Protein AF-A0AAX2ZFB5-F1 (afdb_monomer)

Structure (mmCIF, N/CA/C/O backbone):
data_AF-A0AAX2ZFB5-F1
#
_entry.id   AF-A0AAX2ZFB5-F1
#
loop_
_atom_site.group_PDB
_atom_site.id
_atom_site.type_symbol
_atom_site.label_atom_id
_atom_site.label_alt_id
_atom_site.label_comp_id
_atom_site.label_asym_id
_atom_site.label_entity_id
_atom_site.label_seq_id
_atom_site.pdbx_PDB_ins_code
_atom_site.Cartn_x
_atom_site.Cartn_y
_atom_site.Cartn_z
_atom_site.occupancy
_atom_site.B_iso_or_equiv
_atom_site.auth_seq_id
_atom_site.auth_comp_id
_atom_site.auth_asym_id
_atom_site.auth_atom_id
_atom_site.pdbx_PDB_model_num
ATOM 1 N N . MET A 1 1 ? -15.516 -40.227 25.111 1.00 36.25 1 MET A N 1
ATOM 2 C CA . MET A 1 1 ? -14.479 -39.209 24.852 1.00 36.25 1 MET A CA 1
ATOM 3 C C . MET A 1 1 ? -14.738 -38.653 23.464 1.00 36.25 1 MET A C 1
ATOM 5 O O . MET A 1 1 ? -14.468 -39.337 22.488 1.00 36.25 1 MET A O 1
ATOM 9 N N . THR A 1 2 ? -15.393 -37.502 23.368 1.00 36.78 2 THR A N 1
ATOM 10 C CA . THR A 1 2 ? -15.676 -36.833 22.092 1.00 36.78 2 THR A CA 1
ATOM 11 C C . THR A 1 2 ? -14.476 -35.963 21.727 1.00 36.78 2 THR A C 1
ATOM 13 O O . THR A 1 2 ? -14.108 -35.061 22.474 1.00 36.78 2 THR A O 1
ATOM 16 N N . ASN A 1 3 ? -13.830 -36.291 20.607 1.00 40.62 3 ASN A N 1
ATOM 17 C CA . ASN A 1 3 ? -12.702 -35.552 20.044 1.00 40.62 3 ASN A CA 1
ATOM 18 C C . ASN A 1 3 ? -13.175 -34.178 19.545 1.00 40.62 3 ASN A C 1
ATOM 20 O O . ASN A 1 3 ? -13.620 -34.046 18.408 1.00 40.62 3 ASN A O 1
ATOM 24 N N . ASN A 1 4 ? -13.059 -33.156 20.390 1.00 45.19 4 ASN A N 1
ATOM 25 C CA . ASN A 1 4 ? -13.218 -31.758 19.997 1.00 45.19 4 ASN A CA 1
ATOM 26 C C . ASN A 1 4 ? -11.896 -31.239 19.418 1.00 45.19 4 ASN A C 1
ATOM 28 O O . ASN A 1 4 ? -11.183 -30.474 20.060 1.00 45.19 4 ASN A O 1
ATOM 32 N N . TYR A 1 5 ? -11.570 -31.661 18.200 1.00 49.88 5 TYR A N 1
ATOM 33 C CA . TYR A 1 5 ? -10.594 -30.960 17.367 1.00 49.88 5 TYR A CA 1
ATOM 34 C C . TYR A 1 5 ? -11.354 -30.163 16.308 1.00 49.88 5 TYR A C 1
ATOM 36 O O . TYR A 1 5 ? -11.258 -30.435 15.114 1.00 49.88 5 TYR A O 1
ATOM 44 N N . THR A 1 6 ? -12.150 -29.183 16.740 1.00 51.03 6 THR A N 1
ATOM 45 C CA . THR A 1 6 ? -12.476 -28.065 15.851 1.00 51.03 6 THR A CA 1
ATOM 46 C C . THR A 1 6 ? -11.150 -27.397 15.524 1.00 51.03 6 THR A C 1
ATOM 48 O O . THR A 1 6 ? -10.475 -26.894 16.422 1.00 51.03 6 THR A O 1
ATOM 51 N N . SER A 1 7 ? -10.720 -27.484 14.265 1.00 55.22 7 SER A N 1
ATOM 52 C CA . SER A 1 7 ? -9.498 -26.820 13.824 1.00 55.22 7 SER A CA 1
ATOM 53 C C . SER A 1 7 ? -9.600 -25.328 14.156 1.00 55.22 7 SER A C 1
ATOM 55 O O . SER A 1 7 ? -10.684 -24.747 14.083 1.00 55.22 7 SER A O 1
ATOM 57 N N . PHE A 1 8 ? -8.483 -24.689 14.512 1.00 53.78 8 PHE A N 1
ATOM 58 C CA . PHE A 1 8 ? -8.458 -23.239 14.749 1.00 53.78 8 PHE A CA 1
ATOM 59 C C . PHE A 1 8 ? -9.055 -22.445 13.569 1.00 53.78 8 PHE A C 1
ATOM 61 O O . PHE A 1 8 ? -9.656 -21.399 13.786 1.00 53.78 8 PHE A O 1
ATOM 68 N N . ALA A 1 9 ? -8.964 -22.986 12.348 1.00 48.12 9 ALA A N 1
ATOM 69 C CA . ALA A 1 9 ? -9.575 -22.431 11.143 1.00 48.12 9 ALA A CA 1
ATOM 70 C C . ALA A 1 9 ? -11.118 -22.459 11.162 1.00 48.12 9 ALA A C 1
ATOM 72 O O . ALA A 1 9 ? -11.746 -21.499 10.743 1.00 48.12 9 ALA A O 1
ATOM 73 N N . ALA A 1 10 ? -11.745 -23.509 11.704 1.00 48.62 10 ALA A N 1
ATOM 74 C CA . ALA A 1 10 ? -13.207 -23.574 11.833 1.00 48.62 10 ALA A CA 1
ATOM 75 C C . ALA A 1 10 ? -13.744 -22.687 12.976 1.00 48.62 10 ALA A C 1
ATOM 77 O O . ALA A 1 10 ? -14.919 -22.336 13.005 1.00 48.62 10 ALA A O 1
ATOM 78 N N . GLN A 1 11 ? -12.890 -22.324 13.938 1.00 48.09 11 GLN A N 1
ATOM 79 C CA . GLN A 1 11 ? -13.259 -21.470 15.069 1.00 48.09 11 GLN A CA 1
ATOM 80 C C . GLN A 1 11 ? -13.091 -19.970 14.757 1.00 48.09 11 GLN A C 1
ATOM 82 O O . GLN A 1 11 ? -13.776 -19.145 15.365 1.00 48.09 11 GLN A O 1
ATOM 87 N N . SER A 1 12 ? -12.228 -19.610 13.796 1.00 51.16 12 SER A N 1
ATOM 88 C CA . SER A 1 12 ? -12.060 -18.225 13.333 1.00 51.16 12 SER A CA 1
ATOM 89 C C . SER A 1 12 ? -13.227 -17.717 12.485 1.00 51.16 12 SER A C 1
ATOM 91 O O . SER A 1 12 ? -13.481 -16.518 12.493 1.00 51.16 12 SER A O 1
ATOM 93 N N . GLU A 1 13 ? -13.988 -18.600 11.827 1.00 49.16 13 GLU A N 1
ATOM 94 C CA . GLU A 1 13 ? -15.157 -18.213 11.013 1.00 49.16 13 GLU A CA 1
ATOM 95 C C . GLU A 1 13 ? -16.281 -17.535 11.828 1.00 49.16 13 GLU A C 1
ATOM 97 O O . GLU A 1 13 ? -17.137 -16.857 11.265 1.00 49.16 13 GLU A O 1
ATOM 102 N N . LEU A 1 14 ? -16.283 -17.667 13.161 1.00 52.75 14 LEU A N 1
ATOM 103 C CA . LEU A 1 14 ? -17.407 -17.257 14.016 1.00 52.75 14 LEU A CA 1
ATOM 104 C C . LEU A 1 14 ? -17.084 -16.146 15.027 1.00 52.75 14 LEU A C 1
ATOM 106 O O . LEU A 1 14 ? -17.947 -15.777 15.825 1.00 52.75 14 LEU A O 1
ATOM 110 N N . SER A 1 15 ? -15.865 -15.601 15.046 1.00 65.06 15 SER A N 1
ATOM 111 C CA . SER A 1 15 ? -15.465 -14.678 16.113 1.00 65.06 15 SER A CA 1
ATOM 112 C C . SER A 1 15 ? -14.476 -13.616 15.640 1.00 65.06 15 SER A C 1
ATOM 114 O O . SER A 1 15 ? -13.270 -13.858 15.644 1.00 65.06 15 SER A O 1
ATOM 116 N N . VAL A 1 16 ? -14.981 -12.398 15.394 1.00 66.38 16 VAL A N 1
ATOM 117 C CA . VAL A 1 16 ? -14.173 -11.163 15.359 1.00 66.38 16 VAL A CA 1
ATOM 118 C C . VAL A 1 16 ? -13.208 -11.178 16.556 1.00 66.38 16 VAL A C 1
ATOM 120 O O . VAL A 1 16 ? -13.672 -11.404 17.688 1.00 66.38 16 VAL A O 1
ATOM 123 N N . PRO A 1 17 ? -11.890 -10.965 16.365 1.00 73.31 17 PRO A N 1
ATOM 124 C CA . PRO A 1 17 ? -10.932 -10.989 17.458 1.00 73.31 17 PRO A CA 1
ATOM 125 C C . PRO A 1 17 ? -11.407 -10.055 18.577 1.00 73.31 17 PRO A C 1
ATOM 127 O O . PRO A 1 17 ? -11.899 -8.967 18.277 1.00 73.31 17 PRO A O 1
ATOM 130 N N . PRO A 1 18 ? -11.293 -10.431 19.868 1.00 73.31 18 PRO A N 1
ATOM 131 C CA . PRO A 1 18 ? -11.878 -9.657 20.968 1.00 73.31 18 PRO A CA 1
ATOM 132 C C . PRO A 1 18 ? -11.497 -8.174 20.960 1.00 73.31 18 PRO A C 1
ATOM 134 O O . PRO A 1 18 ? -12.307 -7.328 21.329 1.00 73.31 18 PRO A O 1
ATOM 137 N N . MET A 1 19 ? -10.288 -7.872 20.484 1.00 76.81 19 MET A N 1
ATOM 138 C CA . MET A 1 19 ? -9.771 -6.516 20.342 1.00 76.81 19 MET A CA 1
ATOM 139 C C . MET A 1 19 ? -10.508 -5.663 19.294 1.00 76.81 19 MET A C 1
ATOM 141 O O . MET A 1 19 ? -10.424 -4.451 19.390 1.00 76.81 19 MET A O 1
ATOM 145 N N . TYR A 1 20 ? -11.269 -6.250 18.361 1.00 79.81 20 TYR A N 1
ATOM 146 C CA . TYR A 1 20 ? -12.001 -5.539 17.298 1.00 79.81 20 TYR A CA 1
ATOM 147 C C . TYR A 1 20 ? -13.526 -5.632 17.412 1.00 79.81 20 TYR A C 1
ATOM 149 O O . TYR A 1 20 ? -14.245 -5.076 16.587 1.00 79.81 20 TYR A O 1
ATOM 157 N N . LYS A 1 21 ? -14.050 -6.289 18.456 1.00 76.12 21 LYS A N 1
ATOM 158 C CA . LYS A 1 21 ? -15.504 -6.435 18.653 1.00 76.12 21 LYS A CA 1
ATOM 159 C C . LYS A 1 21 ? -16.234 -5.103 18.858 1.00 76.12 21 LYS A C 1
ATOM 161 O O . LYS A 1 21 ? -17.401 -5.003 18.508 1.00 76.12 21 LYS A O 1
ATOM 166 N N . ASN A 1 22 ? -15.551 -4.101 19.416 1.00 81.44 22 ASN A N 1
ATOM 167 C CA . ASN A 1 22 ? -16.137 -2.818 19.818 1.00 81.44 22 ASN A CA 1
ATOM 168 C C . ASN A 1 22 ? -15.405 -1.624 19.181 1.00 81.44 22 ASN A C 1
ATOM 170 O O . ASN A 1 22 ? -15.100 -0.647 19.866 1.00 81.44 22 ASN A O 1
ATOM 174 N N . LEU A 1 23 ? -15.079 -1.722 17.890 1.00 90.69 23 LEU A N 1
ATOM 175 C CA . LEU A 1 23 ? -14.529 -0.599 17.128 1.00 90.69 23 LEU A CA 1
ATOM 176 C C . LEU A 1 23 ? -15.558 0.534 17.061 1.00 90.69 23 LEU A C 1
ATOM 178 O O . LEU A 1 23 ? -16.657 0.343 16.539 1.00 90.69 23 LEU A O 1
ATOM 182 N N . LYS A 1 24 ? -15.213 1.711 17.592 1.00 93.19 24 LYS A N 1
ATOM 183 C CA . LYS A 1 24 ? -16.114 2.874 17.589 1.00 93.19 24 LYS A CA 1
ATOM 184 C C . LYS A 1 24 ? -16.228 3.482 16.196 1.00 93.19 24 LYS A C 1
ATOM 186 O O . LYS A 1 24 ? -17.291 3.966 15.826 1.00 93.19 24 LYS A O 1
ATOM 191 N N . GLY A 1 25 ? -15.130 3.464 15.447 1.00 94.06 25 GLY A N 1
ATOM 192 C CA . GLY A 1 25 ? -15.010 4.026 14.110 1.00 94.06 25 GLY A CA 1
ATOM 193 C C . GLY A 1 25 ? -14.980 2.966 13.012 1.00 94.06 25 GLY A C 1
ATOM 194 O O . GLY A 1 25 ? -14.326 3.174 11.993 1.00 94.06 25 GLY A O 1
ATOM 195 N N . LYS A 1 26 ? -15.651 1.823 13.222 1.00 92.69 26 LYS A N 1
ATOM 196 C CA . LYS A 1 26 ? -15.624 0.665 12.313 1.00 92.69 26 LYS A CA 1
ATOM 197 C C . LYS A 1 26 ? -15.864 1.052 10.850 1.00 92.69 26 LYS A C 1
ATOM 199 O O . LYS A 1 26 ? -15.055 0.698 10.002 1.00 92.69 26 LYS A O 1
ATOM 204 N N . ASP A 1 27 ? -16.933 1.792 10.564 1.00 93.56 27 ASP A N 1
ATOM 205 C CA . ASP A 1 27 ? -17.310 2.132 9.185 1.00 93.56 27 ASP A CA 1
ATOM 206 C C . ASP A 1 27 ? -16.259 3.016 8.494 1.00 93.56 27 ASP A C 1
ATOM 208 O O . ASP A 1 27 ? -15.970 2.828 7.315 1.00 93.56 27 ASP A O 1
ATOM 212 N N . GLU A 1 28 ? -15.630 3.938 9.232 1.00 96.94 28 GLU A N 1
ATOM 213 C CA . GLU A 1 28 ? -14.537 4.774 8.713 1.00 96.94 28 GLU A CA 1
ATOM 214 C C . GLU A 1 28 ? -13.294 3.923 8.401 1.00 96.94 28 GLU A C 1
ATOM 216 O O . GLU A 1 28 ? -12.713 4.053 7.325 1.00 96.94 28 GLU A O 1
ATOM 221 N N . LEU A 1 29 ? -12.923 3.004 9.303 1.00 95.88 29 LEU A N 1
ATOM 222 C CA . LEU A 1 29 ? -11.788 2.090 9.119 1.00 95.88 29 LEU A CA 1
ATOM 223 C C . LEU A 1 29 ? -11.994 1.156 7.918 1.00 95.88 29 LEU A C 1
ATOM 225 O O . LEU A 1 29 ? -11.085 0.986 7.104 1.00 95.88 29 LEU A O 1
ATOM 229 N N . MET A 1 30 ? -13.196 0.595 7.772 1.00 94.12 30 MET A N 1
ATOM 230 C CA . MET A 1 30 ? -13.549 -0.234 6.616 1.00 94.12 30 MET A CA 1
ATOM 231 C C . MET A 1 30 ? -13.581 0.585 5.321 1.00 94.12 30 MET A C 1
ATOM 233 O O . MET A 1 30 ? -13.152 0.096 4.276 1.00 94.12 30 MET A O 1
ATOM 237 N N . GLY A 1 31 ? -14.013 1.848 5.393 1.00 96.31 31 GLY A N 1
ATOM 238 C CA . GLY A 1 31 ? -13.929 2.796 4.285 1.00 96.31 31 GLY A CA 1
ATOM 239 C C . GLY A 1 31 ? -12.491 2.996 3.802 1.00 96.31 31 GLY A C 1
ATOM 240 O O . GLY A 1 31 ? -12.226 2.848 2.609 1.00 96.31 31 GLY A O 1
ATOM 241 N N . PHE A 1 32 ? -11.546 3.234 4.719 1.00 97.81 32 PHE A N 1
ATOM 242 C CA . PHE A 1 32 ? -10.127 3.366 4.367 1.00 97.81 32 PHE A CA 1
ATOM 243 C C . PHE A 1 32 ? -9.569 2.093 3.728 1.00 97.81 32 PHE A C 1
ATOM 245 O O . PHE A 1 32 ? -8.857 2.169 2.727 1.00 97.81 32 PHE A O 1
ATOM 252 N N . LEU A 1 33 ? -9.903 0.919 4.276 1.00 95.75 33 LEU A N 1
ATOM 253 C CA . LEU A 1 33 ? -9.447 -0.360 3.732 1.00 95.75 33 LEU A CA 1
ATOM 254 C C . LEU A 1 33 ? -9.976 -0.588 2.306 1.00 95.75 33 LEU A C 1
ATOM 256 O O . LEU A 1 33 ? -9.213 -0.981 1.425 1.00 95.75 33 LEU A O 1
ATOM 260 N N . SER A 1 34 ? -11.251 -0.276 2.059 1.00 95.44 34 SER A N 1
ATOM 261 C CA . SER A 1 34 ? -11.871 -0.370 0.731 1.00 95.44 34 SER A CA 1
ATOM 262 C C . SER A 1 34 ? -11.236 0.588 -0.283 1.00 95.44 34 SER A C 1
ATOM 264 O O . SER A 1 34 ? -11.022 0.224 -1.444 1.00 95.44 34 SER A O 1
ATOM 266 N N . GLU A 1 35 ? -10.934 1.819 0.132 1.00 97.00 35 GLU A N 1
ATOM 267 C CA . GLU A 1 35 ? -10.279 2.815 -0.719 1.00 97.00 35 GLU A CA 1
ATOM 268 C C . GLU A 1 35 ? -8.858 2.368 -1.087 1.00 97.00 35 GLU A C 1
ATOM 270 O O . GLU A 1 35 ? -8.494 2.340 -2.265 1.00 97.00 35 GLU A O 1
ATOM 275 N N . ILE A 1 36 ? -8.089 1.892 -0.102 1.00 97.12 36 ILE A N 1
ATOM 276 C CA . ILE A 1 36 ? -6.757 1.310 -0.315 1.00 97.12 36 ILE A CA 1
ATOM 277 C C . ILE A 1 36 ? -6.828 0.096 -1.249 1.00 97.12 36 ILE A C 1
ATOM 279 O O . ILE A 1 36 ? -6.012 -0.007 -2.166 1.00 97.12 36 ILE A O 1
ATOM 283 N N . GLY A 1 37 ? -7.803 -0.798 -1.063 1.00 94.75 37 GLY A N 1
ATOM 284 C CA . GLY A 1 37 ? -8.016 -1.957 -1.934 1.00 94.75 37 GLY A CA 1
ATOM 285 C C . GLY A 1 37 ? -8.302 -1.556 -3.385 1.00 94.75 37 GLY A C 1
ATOM 286 O O . GLY A 1 37 ? -7.730 -2.121 -4.318 1.00 94.75 37 GLY A O 1
ATOM 287 N N . THR A 1 38 ? -9.108 -0.511 -3.588 1.00 94.81 38 THR A N 1
ATOM 288 C CA . THR A 1 38 ? -9.387 0.042 -4.923 1.00 94.81 38 THR A CA 1
ATOM 289 C C . THR A 1 38 ? -8.121 0.603 -5.569 1.00 94.81 38 THR A C 1
ATOM 291 O O . THR A 1 38 ? -7.821 0.297 -6.726 1.00 94.81 38 THR A O 1
ATOM 294 N N . ILE A 1 39 ? -7.336 1.385 -4.821 1.00 95.94 39 ILE A N 1
ATOM 295 C CA . ILE A 1 39 ? -6.055 1.913 -5.303 1.00 95.94 39 ILE A CA 1
ATOM 296 C C . ILE A 1 39 ? -5.113 0.756 -5.661 1.00 95.94 39 ILE A C 1
ATOM 298 O O . ILE A 1 39 ? -4.508 0.765 -6.731 1.00 95.94 39 ILE A O 1
ATOM 302 N N . ARG A 1 40 ? -5.034 -0.281 -4.822 1.00 94.69 40 ARG A N 1
ATOM 303 C CA . ARG A 1 40 ? -4.191 -1.459 -5.053 1.00 94.69 40 ARG A CA 1
ATOM 304 C C . ARG A 1 40 ? -4.516 -2.183 -6.362 1.00 94.69 40 ARG A C 1
ATOM 306 O O . ARG A 1 40 ? -3.580 -2.558 -7.073 1.00 94.69 40 ARG A O 1
ATOM 313 N N . ILE A 1 41 ? -5.791 -2.367 -6.705 1.00 92.00 41 ILE A N 1
ATOM 314 C CA . ILE A 1 41 ? -6.197 -2.979 -7.986 1.00 92.00 41 ILE A CA 1
ATOM 315 C C . ILE A 1 41 ? -5.648 -2.168 -9.168 1.00 92.00 41 ILE A C 1
ATOM 317 O O . ILE A 1 41 ? -5.127 -2.734 -10.133 1.00 92.00 41 ILE A O 1
ATOM 321 N N . ASN A 1 42 ? -5.691 -0.842 -9.064 1.00 88.62 42 ASN A N 1
ATOM 322 C CA . ASN A 1 42 ? -5.202 0.051 -10.109 1.00 88.62 42 ASN A CA 1
ATOM 323 C C . ASN A 1 42 ? -3.665 0.090 -10.184 1.00 88.62 42 ASN A C 1
ATOM 325 O O . ASN A 1 42 ? -3.105 0.156 -11.270 1.00 88.62 42 ASN A O 1
ATOM 329 N N . ILE A 1 43 ? -2.947 -0.052 -9.064 1.00 89.88 43 ILE A N 1
ATOM 330 C CA . ILE A 1 43 ? -1.475 -0.149 -9.083 1.00 89.88 43 ILE A CA 1
ATOM 331 C C . ILE A 1 43 ? -1.003 -1.341 -9.938 1.00 89.88 43 ILE A C 1
ATOM 333 O O . ILE A 1 43 ? 0.008 -1.232 -10.631 1.00 89.88 43 ILE A O 1
ATOM 337 N N . SER A 1 44 ? -1.734 -2.465 -9.952 1.00 76.44 44 SER A N 1
ATOM 338 C CA . SER A 1 44 ? -1.370 -3.628 -10.784 1.00 76.44 44 SER A CA 1
ATOM 339 C C . SER A 1 44 ? -1.471 -3.399 -12.294 1.00 76.44 44 SER A C 1
ATOM 341 O O . SER A 1 44 ? -0.985 -4.240 -13.048 1.00 76.44 44 SER A O 1
ATOM 343 N N . THR A 1 45 ? -2.071 -2.299 -12.759 1.00 77.88 45 THR A N 1
ATOM 344 C CA . THR A 1 45 ? -2.187 -2.013 -14.199 1.00 77.88 45 THR A CA 1
ATOM 345 C C . THR A 1 45 ? -0.976 -1.267 -14.765 1.00 77.88 45 THR A C 1
ATOM 347 O O . THR A 1 45 ? -0.840 -1.155 -15.986 1.00 77.88 45 THR A O 1
ATOM 350 N N . ILE A 1 46 ? -0.071 -0.780 -13.909 1.00 85.25 46 ILE A N 1
ATOM 351 C CA . ILE A 1 46 ? 1.114 -0.021 -14.323 1.00 85.25 46 ILE A CA 1
ATOM 352 C C . ILE A 1 46 ? 2.117 -0.968 -14.996 1.00 85.25 46 ILE A C 1
ATOM 354 O O . ILE A 1 46 ? 2.731 -1.823 -14.360 1.00 85.25 46 ILE A O 1
ATOM 358 N N . THR A 1 47 ? 2.308 -0.806 -16.306 1.00 85.44 47 THR A N 1
ATOM 359 C CA . THR A 1 47 ? 3.213 -1.655 -17.095 1.00 85.44 47 THR A CA 1
ATOM 360 C C . THR A 1 47 ? 4.571 -0.984 -17.302 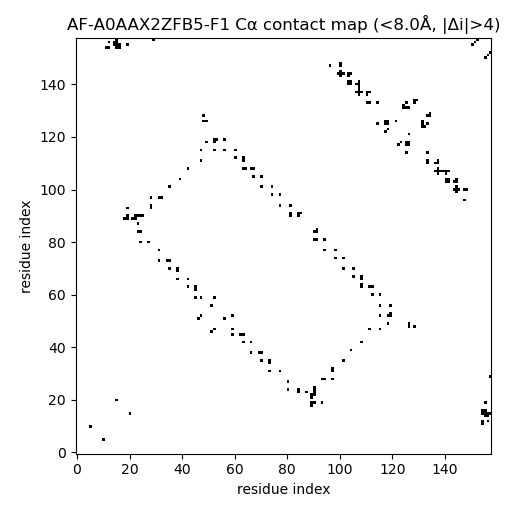1.00 85.44 47 THR A C 1
ATOM 362 O O . THR A 1 47 ? 4.712 -0.054 -18.103 1.00 85.44 47 THR A O 1
ATOM 365 N N . ILE A 1 48 ? 5.601 -1.499 -16.627 1.00 88.69 48 ILE A N 1
ATOM 366 C CA . ILE A 1 48 ? 6.972 -0.976 -16.691 1.00 88.69 48 ILE A CA 1
ATOM 367 C C . ILE A 1 48 ? 7.874 -1.987 -17.397 1.00 88.69 48 ILE A C 1
ATOM 369 O O . ILE A 1 48 ? 8.185 -3.051 -16.870 1.00 88.69 48 ILE A O 1
ATOM 373 N N . THR A 1 49 ? 8.310 -1.640 -18.603 1.00 88.75 49 THR A N 1
ATOM 374 C CA . THR A 1 49 ? 9.283 -2.404 -19.389 1.00 88.75 49 THR A CA 1
ATOM 375 C C . THR A 1 49 ? 10.285 -1.443 -20.025 1.00 88.75 49 THR A C 1
ATOM 377 O O . THR A 1 49 ? 9.973 -0.259 -20.186 1.00 88.75 49 THR A O 1
ATOM 380 N N . PRO A 1 50 ? 11.461 -1.917 -20.472 1.00 88.06 50 PRO A N 1
ATOM 381 C CA . PRO A 1 50 ? 12.396 -1.068 -21.201 1.00 88.06 50 PRO A CA 1
ATOM 382 C C . PRO A 1 50 ? 11.778 -0.381 -22.425 1.00 88.06 50 PRO A C 1
ATOM 384 O O . PRO A 1 50 ? 12.102 0.771 -22.701 1.00 88.06 50 PRO A O 1
ATOM 387 N N . ALA A 1 51 ? 10.867 -1.054 -23.135 1.00 89.56 51 ALA A N 1
ATOM 388 C CA . ALA A 1 51 ? 10.162 -0.478 -24.277 1.00 89.56 51 ALA A CA 1
ATOM 389 C C . ALA A 1 51 ? 9.184 0.627 -23.841 1.00 89.56 51 ALA A C 1
ATOM 391 O O . ALA A 1 51 ? 9.302 1.764 -24.293 1.00 89.56 51 ALA A O 1
ATOM 392 N N . THR A 1 52 ? 8.285 0.331 -22.893 1.00 91.06 52 THR A N 1
ATOM 393 C CA . THR A 1 52 ? 7.268 1.299 -22.444 1.00 91.06 52 THR A CA 1
ATOM 394 C C . THR A 1 52 ? 7.882 2.522 -21.764 1.00 91.06 52 THR A C 1
ATOM 396 O O . THR A 1 52 ? 7.384 3.634 -21.929 1.00 91.06 52 THR A O 1
ATOM 399 N N . VAL A 1 53 ? 8.995 2.358 -21.044 1.00 91.50 53 VAL A N 1
ATOM 400 C CA . VAL A 1 53 ? 9.724 3.479 -20.433 1.00 91.50 53 VAL A CA 1
ATOM 401 C C . VAL A 1 53 ? 10.400 4.350 -21.491 1.00 91.50 53 VAL A C 1
ATOM 403 O O . VAL A 1 53 ? 10.296 5.574 -21.410 1.00 91.50 53 VAL A O 1
ATOM 406 N N . LYS A 1 54 ? 11.047 3.759 -22.504 1.00 89.56 54 LYS A N 1
ATOM 407 C CA . LYS A 1 54 ? 11.655 4.530 -23.604 1.00 89.56 54 LYS A CA 1
ATOM 408 C C . LYS A 1 54 ? 10.621 5.351 -24.372 1.00 89.56 54 LYS A C 1
ATOM 410 O O . LYS A 1 54 ? 10.915 6.474 -24.768 1.00 89.56 54 LYS A O 1
ATOM 415 N N . GLU A 1 55 ? 9.418 4.814 -24.545 1.00 91.12 55 GLU A N 1
ATOM 416 C CA . GLU A 1 55 ? 8.339 5.477 -25.280 1.00 91.12 55 GLU A CA 1
ATOM 417 C C . GLU A 1 55 ? 7.536 6.474 -24.432 1.00 91.12 55 GLU A C 1
ATOM 419 O O . GLU A 1 55 ? 7.011 7.451 -24.962 1.00 91.12 55 GLU A O 1
ATOM 424 N N . SER A 1 56 ? 7.357 6.222 -23.131 1.00 92.94 56 SER A N 1
ATOM 425 C CA . SER A 1 56 ? 6.326 6.900 -22.323 1.00 92.94 56 SER A CA 1
ATOM 426 C C . SER A 1 56 ? 6.673 7.067 -20.835 1.00 92.94 56 SER A C 1
ATOM 428 O O . SER A 1 56 ? 5.774 7.141 -19.993 1.00 92.94 56 SER A O 1
ATOM 430 N N . SER A 1 57 ? 7.956 7.189 -20.478 1.00 93.62 57 SER A N 1
ATOM 431 C CA . SER A 1 57 ? 8.410 7.366 -19.082 1.00 93.62 57 SER A CA 1
ATOM 432 C C . SER A 1 57 ? 7.684 8.474 -18.309 1.00 93.62 57 SER A C 1
ATOM 434 O O . SER A 1 57 ? 7.285 8.265 -17.165 1.00 93.62 57 SER A O 1
ATOM 436 N N . SER A 1 58 ? 7.463 9.644 -18.916 1.00 94.88 58 SER A N 1
ATOM 437 C CA . SER A 1 58 ? 6.777 10.772 -18.268 1.00 94.88 58 SER A CA 1
ATOM 438 C C . SER A 1 58 ? 5.327 10.444 -17.902 1.00 94.88 58 SER A C 1
ATOM 440 O O . SER A 1 58 ? 4.859 10.817 -16.824 1.00 94.88 58 SER A O 1
ATOM 442 N N . LYS A 1 59 ? 4.625 9.699 -18.765 1.00 95.00 59 LYS A N 1
ATOM 443 C CA . LYS A 1 59 ? 3.262 9.223 -18.513 1.00 95.00 59 LYS A CA 1
ATOM 444 C C . LYS A 1 59 ? 3.246 8.221 -17.360 1.00 95.00 59 LYS A C 1
ATOM 446 O O . LYS A 1 59 ? 2.431 8.390 -16.458 1.00 95.00 59 LYS A O 1
ATOM 451 N N . ILE A 1 60 ? 4.166 7.254 -17.366 1.00 95.25 60 ILE A N 1
ATOM 452 C CA . ILE A 1 60 ? 4.290 6.235 -16.311 1.00 95.25 60 ILE A CA 1
ATOM 453 C C . ILE A 1 60 ? 4.568 6.901 -14.958 1.00 95.25 60 ILE A C 1
ATOM 455 O O . ILE A 1 60 ? 3.864 6.647 -13.987 1.00 95.25 60 ILE A O 1
ATOM 459 N N . LYS A 1 61 ? 5.536 7.824 -14.889 1.00 96.69 61 LYS A N 1
ATOM 460 C CA . LYS A 1 61 ? 5.839 8.562 -13.650 1.00 96.69 61 LYS A CA 1
ATOM 461 C C . LYS A 1 61 ? 4.645 9.364 -13.144 1.00 96.69 61 LYS A C 1
ATOM 463 O O . LYS A 1 61 ? 4.414 9.423 -11.942 1.00 96.69 61 LYS A O 1
ATOM 468 N N . ARG A 1 62 ? 3.886 9.996 -14.044 1.00 96.88 62 ARG A N 1
ATOM 469 C CA . ARG A 1 62 ? 2.676 10.741 -13.673 1.00 96.88 62 ARG A CA 1
ATOM 470 C C . ARG A 1 62 ? 1.606 9.819 -13.088 1.00 96.88 62 ARG A C 1
ATOM 472 O O . ARG A 1 62 ? 0.987 10.190 -12.101 1.00 96.88 62 ARG A O 1
ATOM 479 N N . GLU A 1 63 ? 1.408 8.647 -13.680 1.00 95.69 63 GLU A N 1
ATOM 480 C CA . GLU A 1 63 ? 0.470 7.632 -13.190 1.00 95.69 63 GLU A CA 1
ATOM 481 C C . GLU A 1 63 ? 0.884 7.094 -11.812 1.00 95.69 63 GLU A C 1
ATOM 483 O O . GLU A 1 63 ? 0.076 7.088 -10.888 1.00 95.69 63 GLU A O 1
ATOM 488 N N . ILE A 1 64 ? 2.164 6.763 -11.623 1.00 97.38 64 ILE A N 1
ATOM 489 C CA . ILE A 1 64 ? 2.689 6.341 -10.316 1.00 97.38 64 ILE A CA 1
ATOM 490 C C . ILE A 1 64 ? 2.494 7.441 -9.259 1.00 97.38 64 ILE A C 1
ATOM 492 O O . ILE A 1 64 ? 1.978 7.176 -8.173 1.00 97.38 64 ILE A O 1
ATOM 496 N N . ASN A 1 65 ? 2.860 8.688 -9.575 1.00 98.00 65 ASN A N 1
ATOM 497 C CA . ASN A 1 65 ? 2.704 9.815 -8.651 1.00 98.00 65 ASN A CA 1
ATOM 498 C C . ASN A 1 65 ? 1.239 10.101 -8.309 1.00 98.00 65 ASN A C 1
ATOM 500 O O . ASN A 1 65 ? 0.951 10.461 -7.171 1.00 98.00 65 ASN A O 1
ATOM 504 N N . PHE A 1 66 ? 0.322 9.908 -9.260 1.00 97.38 66 PHE A N 1
ATOM 505 C CA . PHE A 1 66 ? -1.110 10.010 -9.002 1.00 97.38 66 PHE A CA 1
ATOM 506 C C . PHE A 1 66 ? -1.537 9.029 -7.900 1.00 97.38 66 PHE A C 1
ATOM 508 O O . PHE A 1 66 ? -2.098 9.462 -6.897 1.00 97.38 66 PHE A O 1
ATOM 515 N N . TYR A 1 67 ? -1.176 7.745 -7.996 1.00 97.81 67 TYR A N 1
ATOM 516 C CA . TYR A 1 67 ? -1.521 6.772 -6.950 1.00 97.81 67 TYR A CA 1
ATOM 517 C C . TYR A 1 67 ? -0.822 7.038 -5.608 1.00 97.81 67 TYR A C 1
ATOM 519 O O . TYR A 1 67 ? -1.411 6.802 -4.554 1.00 97.81 67 TYR A O 1
ATOM 527 N N . ILE A 1 68 ? 0.402 7.579 -5.610 1.00 98.19 68 ILE A N 1
ATOM 528 C CA . ILE A 1 68 ? 1.060 8.035 -4.372 1.00 98.19 68 ILE A CA 1
ATOM 529 C C . ILE A 1 68 ? 0.257 9.169 -3.715 1.00 98.19 68 ILE A C 1
ATOM 531 O O . ILE A 1 68 ? 0.129 9.198 -2.485 1.00 98.19 68 ILE A O 1
ATOM 535 N N . SER A 1 69 ? -0.280 10.105 -4.505 1.00 98.25 69 SER A N 1
ATOM 536 C CA . SER A 1 69 ? -1.134 11.185 -4.002 1.00 98.25 69 SER A CA 1
ATOM 537 C C . SER A 1 69 ? -2.451 10.660 -3.433 1.00 98.25 69 SER A C 1
ATOM 539 O O . SER A 1 69 ? -2.807 11.065 -2.328 1.00 98.25 69 SER A O 1
ATOM 541 N N . GLU A 1 70 ? -3.111 9.717 -4.109 1.00 97.94 70 GLU A N 1
ATOM 542 C CA . GLU A 1 70 ? -4.328 9.060 -3.605 1.00 97.94 70 GLU A CA 1
ATOM 543 C C . GLU A 1 70 ? -4.065 8.377 -2.251 1.00 97.94 70 GLU A C 1
ATOM 545 O O . GLU A 1 70 ? -4.741 8.662 -1.264 1.00 97.94 70 GLU A O 1
ATOM 550 N N . LEU A 1 71 ? -2.994 7.578 -2.138 1.00 98.25 71 LEU A N 1
ATOM 551 C CA . LEU A 1 71 ? -2.609 6.963 -0.858 1.00 98.25 71 LEU A CA 1
ATOM 552 C C . LEU A 1 71 ? -2.280 8.011 0.215 1.00 98.25 71 LEU A C 1
ATOM 554 O O . LEU A 1 71 ? -2.587 7.821 1.386 1.00 98.25 71 LEU A O 1
ATOM 558 N N . SER A 1 72 ? -1.675 9.140 -0.154 1.00 98.31 72 SER A N 1
ATOM 559 C CA . SER A 1 72 ? -1.379 10.216 0.803 1.00 98.31 72 SER A CA 1
ATOM 560 C C . SER A 1 72 ? -2.643 10.946 1.277 1.00 98.31 72 SER A C 1
ATOM 562 O O . SER A 1 72 ? -2.671 11.451 2.400 1.00 98.31 72 SER A O 1
ATOM 564 N N . SER A 1 73 ? -3.698 10.980 0.459 1.00 98.38 73 SER A N 1
ATOM 565 C CA . SER A 1 73 ? -5.022 11.461 0.866 1.00 98.38 73 SER A CA 1
ATOM 566 C C . SER A 1 73 ? -5.604 10.573 1.969 1.00 98.38 73 SER A C 1
ATOM 568 O O . SER A 1 73 ? -5.937 11.070 3.049 1.00 98.38 73 SER A O 1
ATOM 570 N N . VAL A 1 74 ? -5.605 9.251 1.757 1.00 98.44 74 VAL A N 1
ATOM 571 C CA . VAL A 1 74 ? -6.066 8.274 2.760 1.00 98.44 74 VAL A CA 1
ATOM 572 C C . VAL A 1 74 ? -5.245 8.369 4.047 1.00 98.44 74 VAL A C 1
ATOM 574 O O . VAL A 1 74 ? -5.804 8.370 5.142 1.00 98.44 74 VAL A O 1
ATOM 577 N N . GLU A 1 75 ? -3.924 8.532 3.940 1.00 98.56 75 GLU A N 1
ATOM 578 C CA . GLU A 1 75 ? -3.035 8.699 5.097 1.00 98.56 75 GLU A CA 1
ATOM 579 C C . GLU A 1 75 ? -3.445 9.901 5.964 1.00 98.56 75 GLU A C 1
ATOM 581 O O . GLU A 1 75 ? -3.444 9.829 7.196 1.00 98.56 75 GLU A O 1
ATOM 586 N N . ASN A 1 76 ? -3.827 11.016 5.339 1.00 98.50 76 ASN A N 1
ATOM 587 C CA . ASN A 1 76 ? -4.295 12.194 6.064 1.00 98.50 76 ASN A CA 1
ATOM 588 C C . ASN A 1 76 ? -5.648 11.946 6.740 1.00 98.50 76 ASN A C 1
ATOM 590 O O . ASN A 1 76 ? -5.836 12.366 7.885 1.00 98.50 76 ASN A O 1
ATOM 594 N N . SER A 1 77 ? -6.558 11.229 6.081 1.00 98.50 77 SER A N 1
ATOM 595 C CA . SER A 1 77 ? -7.835 10.812 6.670 1.00 98.50 77 SER A CA 1
ATOM 596 C C . SER A 1 77 ? -7.630 9.908 7.889 1.00 98.50 77 SER A C 1
ATOM 598 O O . SER A 1 77 ? -8.246 10.145 8.930 1.00 98.50 77 SER A O 1
ATOM 600 N N . ILE A 1 78 ? -6.688 8.961 7.824 1.00 98.50 78 ILE A N 1
ATOM 601 C CA . ILE A 1 78 ? -6.308 8.113 8.963 1.00 98.50 78 ILE A CA 1
ATOM 602 C C . ILE A 1 78 ? -5.750 8.958 10.118 1.00 98.50 78 ILE A C 1
ATOM 604 O O . ILE A 1 78 ? -6.174 8.798 11.259 1.00 98.50 78 ILE A O 1
ATOM 608 N N . LYS A 1 79 ? -4.873 9.933 9.852 1.00 98.38 79 LYS A N 1
ATOM 609 C CA . LYS A 1 79 ? -4.362 10.839 10.904 1.00 98.38 79 LYS A CA 1
ATOM 610 C C . LYS A 1 79 ? -5.476 11.644 11.578 1.00 98.38 79 LYS A C 1
ATOM 612 O O . LYS A 1 79 ? -5.389 11.959 12.766 1.00 98.38 79 LYS A O 1
ATOM 617 N N . MET A 1 80 ? -6.511 12.026 10.832 1.00 98.44 80 MET A N 1
ATOM 618 C CA . MET A 1 80 ? -7.679 12.711 11.393 1.00 98.44 80 MET A CA 1
ATOM 619 C C . MET A 1 80 ? -8.547 11.760 12.221 1.00 98.44 80 MET A C 1
ATOM 621 O O . MET A 1 80 ? -8.987 12.134 13.311 1.00 98.44 80 MET A O 1
ATOM 625 N N . PHE A 1 81 ? -8.722 10.526 11.753 1.00 98.38 81 PHE A N 1
ATOM 626 C CA . PHE A 1 81 ? -9.372 9.451 12.494 1.00 98.38 81 PHE A CA 1
ATOM 627 C C . PHE A 1 81 ? -8.675 9.183 13.837 1.00 98.38 81 PHE A C 1
ATOM 629 O O . PHE A 1 81 ? -9.324 9.184 14.881 1.00 98.38 81 PHE A O 1
ATOM 636 N N . GLU A 1 82 ? -7.348 9.050 13.845 1.00 98.19 82 GLU A N 1
ATOM 637 C CA . GLU A 1 82 ? -6.560 8.792 15.058 1.00 98.19 82 GLU A CA 1
ATOM 638 C C . GLU A 1 82 ? -6.701 9.910 16.096 1.00 98.19 82 GLU A C 1
ATOM 640 O O . GLU A 1 82 ? -6.785 9.649 17.295 1.00 98.19 82 GLU A O 1
ATOM 645 N N . LYS A 1 83 ? -6.803 11.168 15.649 1.00 98.19 83 LYS A N 1
ATOM 646 C CA . LYS A 1 83 ? -7.094 12.302 16.540 1.00 98.19 83 LYS A CA 1
ATOM 647 C C . LYS A 1 83 ? -8.502 12.219 17.128 1.00 98.19 83 LYS A C 1
ATOM 649 O O . LYS A 1 83 ? -8.676 12.502 18.312 1.00 98.19 83 LYS A O 1
ATOM 654 N N . LYS A 1 84 ? -9.494 11.846 16.314 1.00 98.12 84 LYS A N 1
ATOM 655 C CA . LYS A 1 84 ? -10.907 11.721 16.711 1.00 98.12 84 LYS A CA 1
ATOM 656 C C . LYS A 1 84 ? -11.126 10.580 17.710 1.00 98.12 84 LYS A C 1
ATOM 658 O O . LYS A 1 84 ? -11.867 10.757 18.674 1.00 98.12 84 LYS A O 1
ATOM 663 N N . TYR A 1 85 ? -10.464 9.442 17.510 1.00 97.00 85 TYR A N 1
ATOM 664 C CA . TYR A 1 85 ? -10.593 8.234 18.335 1.00 97.00 85 TYR A CA 1
ATOM 665 C C . TYR A 1 85 ? -9.373 7.989 19.237 1.00 97.00 85 TYR A C 1
ATOM 667 O O . TYR A 1 85 ? -9.081 6.852 19.606 1.00 97.00 85 TYR A O 1
ATOM 675 N N . ASN A 1 86 ? -8.688 9.059 19.656 1.00 96.69 86 ASN A N 1
ATOM 676 C CA . ASN A 1 86 ? -7.451 9.006 20.449 1.00 96.69 86 ASN A CA 1
ATOM 677 C C . ASN A 1 86 ? -7.565 8.267 21.799 1.00 96.69 86 ASN A C 1
ATOM 679 O O . ASN A 1 86 ? -6.556 7.931 22.411 1.00 96.69 86 ASN A O 1
ATOM 683 N N . ASN A 1 87 ? -8.788 8.020 22.270 1.00 95.75 87 ASN A N 1
ATOM 684 C CA . ASN A 1 87 ? -9.092 7.331 23.519 1.00 95.75 87 ASN A CA 1
ATOM 685 C C . ASN A 1 87 ? -9.554 5.880 23.318 1.00 95.75 87 ASN A C 1
ATOM 687 O O . ASN A 1 87 ? -10.039 5.253 24.262 1.00 95.75 87 ASN A O 1
ATOM 691 N N . SER A 1 88 ? -9.464 5.357 22.095 1.00 95.00 88 SER A N 1
ATOM 692 C CA . SER A 1 88 ? -9.897 4.010 21.752 1.00 95.00 88 SER A CA 1
ATOM 693 C C . SER A 1 88 ? -8.730 3.196 21.207 1.00 95.00 88 SER A C 1
ATOM 695 O O . SER A 1 88 ? -8.446 3.196 20.013 1.00 95.00 88 SER A O 1
ATOM 697 N N . GLN A 1 89 ? -8.050 2.476 22.101 1.00 93.81 89 GLN A N 1
ATOM 698 C CA . GLN A 1 89 ? -6.912 1.629 21.738 1.00 93.81 89 GLN A CA 1
ATOM 699 C C . GLN A 1 89 ? -7.234 0.609 20.622 1.00 93.81 89 GLN A C 1
ATOM 701 O O . 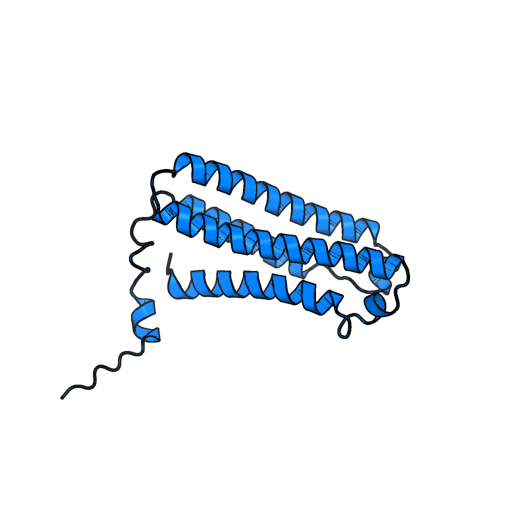GLN A 1 89 ? -6.387 0.439 19.748 1.00 93.81 89 GLN A O 1
ATOM 706 N N . PRO A 1 90 ? -8.420 -0.037 20.591 1.00 94.00 90 PRO A N 1
ATOM 707 C CA . PRO A 1 90 ? -8.853 -0.857 19.456 1.00 94.00 90 PRO A CA 1
ATOM 708 C C . PRO A 1 90 ? -8.822 -0.147 18.101 1.00 94.00 90 PRO A C 1
ATOM 710 O O . PRO A 1 90 ? -8.265 -0.676 17.142 1.00 94.00 90 PRO A O 1
ATOM 713 N N . ASP A 1 91 ? -9.405 1.052 18.031 1.00 95.44 91 ASP A N 1
ATOM 714 C CA . ASP A 1 91 ? -9.500 1.830 16.795 1.00 95.44 91 ASP A CA 1
ATOM 715 C C . ASP A 1 91 ? -8.112 2.296 16.336 1.00 95.44 91 ASP A C 1
ATOM 717 O O . ASP A 1 91 ? -7.794 2.197 15.154 1.00 95.44 91 ASP A O 1
ATOM 721 N N . LEU A 1 92 ? -7.258 2.723 17.275 1.00 96.62 92 LEU A N 1
ATOM 722 C CA . LEU A 1 92 ? -5.871 3.111 16.990 1.00 96.62 92 LEU A CA 1
ATOM 723 C C . LEU A 1 92 ? -5.010 1.928 16.533 1.00 96.62 92 LEU A C 1
ATOM 725 O O . LEU A 1 92 ? -4.170 2.068 15.649 1.00 96.62 92 LEU A O 1
ATOM 729 N N . LEU A 1 93 ? -5.197 0.745 17.122 1.00 94.44 93 LEU A N 1
ATOM 730 C CA . LEU A 1 93 ? -4.474 -0.449 16.688 1.00 94.44 93 LEU A CA 1
ATOM 731 C C . LEU A 1 93 ? -4.870 -0.828 15.259 1.00 94.44 93 LEU A C 1
ATOM 733 O O . LEU A 1 93 ? -4.006 -1.140 14.439 1.00 94.44 93 LEU A O 1
ATOM 737 N N . PHE A 1 94 ? -6.164 -0.778 14.944 1.00 95.31 94 PHE A N 1
ATOM 738 C CA . PHE A 1 94 ? -6.617 -1.124 13.605 1.00 95.31 94 PHE A CA 1
ATOM 739 C C . PHE A 1 94 ? -6.201 -0.060 12.571 1.00 95.31 94 PHE A C 1
ATOM 741 O O . PHE A 1 94 ? -5.737 -0.414 11.487 1.00 95.31 94 PHE A O 1
ATOM 748 N N . SER A 1 95 ? -6.233 1.235 12.916 1.00 96.94 95 SER A N 1
ATOM 749 C CA . SER A 1 95 ? -5.722 2.305 12.040 1.00 96.94 95 SER A CA 1
ATOM 750 C C . SER A 1 95 ? -4.224 2.163 11.745 1.00 96.94 95 SER A C 1
ATOM 752 O O . SER A 1 95 ? -3.784 2.405 10.617 1.00 96.94 95 SER A O 1
ATOM 754 N N . GLN A 1 96 ? -3.435 1.707 12.723 1.00 96.56 96 GLN A N 1
ATOM 755 C CA . GLN A 1 96 ? -2.015 1.403 12.530 1.00 96.56 96 GLN A CA 1
ATOM 756 C C . GLN A 1 96 ? -1.807 0.265 11.530 1.00 96.56 96 GLN A C 1
ATOM 758 O O . GLN A 1 96 ? -0.939 0.366 10.664 1.00 96.56 96 GLN A O 1
ATOM 763 N N . GLN A 1 97 ? -2.614 -0.794 11.596 1.00 95.62 97 GLN A N 1
ATOM 764 C CA . GLN A 1 97 ? -2.544 -1.887 10.623 1.00 95.62 97 GLN A CA 1
ATOM 765 C C . GLN A 1 97 ? -2.892 -1.413 9.210 1.00 95.62 97 GLN A C 1
ATOM 767 O O . GLN A 1 97 ? -2.157 -1.714 8.271 1.00 95.62 97 GLN A O 1
ATOM 772 N N . ILE A 1 98 ? -3.940 -0.597 9.062 1.00 97.31 98 ILE A N 1
ATOM 773 C CA . ILE A 1 98 ? -4.295 0.023 7.775 1.00 97.31 98 ILE A CA 1
ATOM 774 C C . ILE A 1 98 ? -3.139 0.895 7.257 1.00 97.31 98 ILE A C 1
ATOM 776 O O . ILE A 1 98 ? -2.782 0.832 6.079 1.00 97.31 98 ILE A O 1
ATOM 780 N N . SER A 1 99 ? -2.483 1.651 8.140 1.00 98.19 99 SER A N 1
ATOM 781 C CA . SER A 1 99 ? -1.319 2.470 7.782 1.00 98.19 99 SER A CA 1
ATOM 782 C C . SER A 1 99 ? -0.128 1.636 7.295 1.00 98.19 99 SER A C 1
ATOM 784 O O . SER A 1 99 ? 0.599 2.075 6.404 1.00 98.19 99 SER A O 1
ATOM 786 N N . ILE A 1 100 ? 0.082 0.427 7.829 1.00 98.00 100 ILE A N 1
ATOM 787 C CA . ILE A 1 100 ? 1.130 -0.492 7.349 1.00 98.00 100 ILE A CA 1
ATOM 788 C C . ILE A 1 100 ? 0.846 -0.933 5.906 1.00 98.00 100 ILE A C 1
ATOM 790 O O . ILE A 1 100 ? 1.765 -0.926 5.082 1.00 98.00 100 ILE A O 1
ATOM 794 N N . ILE A 1 101 ? -0.409 -1.257 5.576 1.00 98.12 101 ILE A N 1
ATOM 795 C CA . ILE A 1 101 ? -0.821 -1.616 4.205 1.00 98.12 101 ILE A CA 1
ATOM 796 C C . ILE A 1 101 ? -0.525 -0.454 3.256 1.00 98.12 101 ILE A C 1
ATOM 798 O O . ILE A 1 101 ? 0.196 -0.606 2.268 1.00 98.12 101 ILE A O 1
ATOM 802 N N . LEU A 1 102 ? -1.030 0.730 3.604 1.00 98.06 102 LEU A N 1
ATOM 803 C CA . LEU A 1 102 ? -0.872 1.955 2.828 1.00 98.06 102 LEU A CA 1
ATOM 804 C C . LEU A 1 102 ? 0.604 2.271 2.559 1.00 98.06 102 LEU A C 1
ATOM 806 O O . LEU A 1 102 ? 0.995 2.534 1.419 1.00 98.06 102 LEU A O 1
ATOM 810 N N . ASN A 1 103 ? 1.443 2.209 3.594 1.00 98.00 103 ASN A N 1
ATOM 811 C CA . ASN A 1 103 ? 2.872 2.488 3.474 1.00 98.00 103 ASN A CA 1
ATOM 812 C C . ASN A 1 103 ? 3.604 1.443 2.628 1.00 98.00 103 ASN A C 1
ATOM 814 O O . ASN A 1 103 ? 4.519 1.800 1.885 1.00 98.00 103 ASN A O 1
ATOM 818 N N . SER A 1 104 ? 3.183 0.179 2.691 1.00 98.06 104 SER A N 1
ATOM 819 C CA . SER A 1 104 ? 3.736 -0.880 1.844 1.00 98.06 104 SER A CA 1
ATOM 820 C C . SER A 1 104 ? 3.471 -0.580 0.365 1.00 98.06 104 SER A C 1
ATOM 822 O O . SER A 1 104 ? 4.399 -0.574 -0.446 1.00 98.06 104 SER A O 1
ATOM 824 N N . TYR A 1 105 ? 2.249 -0.190 0.002 1.00 98.00 105 TYR A N 1
ATOM 825 C CA . TYR A 1 105 ? 1.942 0.188 -1.381 1.00 98.00 105 TYR A CA 1
ATOM 826 C C . TYR A 1 105 ? 2.650 1.469 -1.833 1.00 98.00 105 TYR A C 1
ATOM 828 O O . TYR A 1 105 ? 3.190 1.495 -2.942 1.00 98.00 105 TYR A O 1
ATOM 836 N N . LYS A 1 106 ? 2.755 2.495 -0.975 1.00 97.81 106 LYS A N 1
ATOM 837 C CA . LYS A 1 106 ? 3.574 3.687 -1.272 1.00 97.81 106 LYS A CA 1
ATOM 838 C C . LYS A 1 106 ? 5.032 3.313 -1.528 1.00 97.81 106 LYS A C 1
ATOM 840 O O . LYS A 1 106 ? 5.645 3.847 -2.449 1.00 97.81 106 LYS A O 1
ATOM 845 N N . MET A 1 107 ? 5.599 2.406 -0.735 1.00 97.69 107 MET A N 1
ATOM 846 C CA . MET A 1 107 ? 6.977 1.960 -0.924 1.00 97.69 107 MET A CA 1
ATOM 847 C C . MET A 1 107 ? 7.144 1.222 -2.254 1.00 97.69 107 MET A C 1
ATOM 849 O O . MET A 1 107 ? 8.071 1.528 -2.997 1.00 97.69 107 MET A O 1
ATOM 853 N N . SER A 1 108 ? 6.219 0.324 -2.603 1.00 96.62 108 SER A N 1
ATOM 854 C CA . SER A 1 108 ? 6.236 -0.348 -3.906 1.00 96.62 108 SER A CA 1
ATOM 855 C C . SER A 1 108 ? 6.191 0.648 -5.074 1.00 96.62 108 SER A C 1
ATOM 857 O O . SER A 1 108 ? 6.998 0.551 -5.997 1.00 96.62 108 SER A O 1
ATOM 859 N N . LEU A 1 109 ? 5.319 1.660 -5.010 1.00 97.69 109 LEU A N 1
ATOM 860 C CA . LEU A 1 109 ? 5.234 2.718 -6.024 1.00 97.69 109 LEU A CA 1
ATOM 861 C C . LEU A 1 109 ? 6.515 3.559 -6.114 1.00 97.69 109 LEU A C 1
ATOM 863 O O . LEU A 1 109 ? 6.984 3.856 -7.210 1.00 97.69 109 LEU A O 1
ATOM 867 N N . ASN A 1 110 ? 7.124 3.907 -4.981 1.00 97.69 110 ASN A N 1
ATOM 868 C CA . ASN A 1 110 ? 8.406 4.610 -4.987 1.00 97.69 110 ASN A CA 1
ATOM 869 C C . ASN A 1 110 ? 9.508 3.758 -5.630 1.00 97.69 110 ASN A C 1
ATOM 871 O O . ASN A 1 110 ? 10.258 4.268 -6.455 1.00 97.69 110 ASN A O 1
ATOM 875 N N . GLN A 1 111 ? 9.570 2.457 -5.334 1.00 95.56 111 GLN A N 1
ATOM 876 C CA . GLN A 1 111 ? 10.518 1.542 -5.981 1.00 95.56 111 GLN A CA 1
ATOM 877 C C . GLN A 1 111 ? 10.281 1.441 -7.497 1.00 95.56 111 GLN A C 1
ATOM 879 O O . GLN A 1 111 ? 11.235 1.374 -8.272 1.00 95.56 111 GLN A O 1
ATOM 884 N N . GLN A 1 112 ? 9.024 1.511 -7.946 1.00 95.25 112 GLN A N 1
ATOM 885 C CA . GLN A 1 112 ? 8.695 1.598 -9.370 1.00 95.25 112 GLN A CA 1
ATOM 886 C C . GLN A 1 112 ? 9.231 2.883 -10.020 1.00 95.25 112 GLN A C 1
ATOM 888 O O . GLN A 1 112 ? 9.736 2.815 -11.139 1.00 95.25 112 GLN A O 1
ATOM 893 N N . LEU A 1 113 ? 9.192 4.037 -9.339 1.00 96.44 113 LEU A N 1
ATOM 894 C CA . LEU A 1 113 ? 9.828 5.265 -9.846 1.00 96.44 113 LEU A CA 1
ATOM 895 C C . LEU A 1 113 ? 11.338 5.079 -10.028 1.00 96.44 113 LEU A C 1
ATOM 897 O O . LEU A 1 113 ? 11.862 5.437 -11.083 1.00 96.44 113 LEU A O 1
ATOM 901 N N . VAL A 1 114 ? 12.013 4.464 -9.049 1.00 95.12 114 VAL A N 1
ATOM 902 C CA . VAL A 1 114 ? 13.457 4.185 -9.138 1.00 95.12 114 VAL A CA 1
ATOM 903 C C . VAL A 1 114 ? 13.759 3.233 -10.303 1.00 95.12 114 VAL A C 1
ATOM 905 O O . VAL A 1 114 ? 14.710 3.466 -11.045 1.00 95.12 114 VAL A O 1
ATOM 908 N N . LEU A 1 115 ? 12.931 2.207 -10.535 1.00 94.06 115 LEU A N 1
ATOM 909 C CA . LEU A 1 115 ? 13.069 1.324 -11.701 1.00 94.06 115 LEU A CA 1
ATOM 910 C C . LEU A 1 115 ? 12.945 2.099 -13.022 1.00 94.06 115 LEU A C 1
ATOM 912 O O . LEU A 1 115 ? 13.741 1.889 -13.939 1.00 94.06 115 LEU A O 1
ATOM 916 N N . VAL A 1 116 ? 11.968 3.004 -13.132 1.00 94.75 116 VAL A N 1
ATOM 917 C CA . VAL A 1 116 ? 11.813 3.847 -14.327 1.00 94.75 116 VAL A CA 1
ATOM 918 C C . VAL A 1 116 ? 13.069 4.696 -14.550 1.00 94.75 116 VAL A C 1
ATOM 920 O O . VAL A 1 116 ? 13.553 4.763 -15.680 1.00 94.75 116 VAL A O 1
ATOM 923 N N . ASP A 1 117 ? 13.620 5.302 -13.497 1.00 94.69 117 ASP A N 1
ATOM 924 C CA . ASP A 1 117 ? 14.856 6.092 -13.570 1.00 94.69 117 ASP A CA 1
ATOM 925 C C . ASP A 1 117 ? 16.078 5.256 -13.977 1.00 94.69 117 ASP A C 1
ATOM 927 O O . ASP A 1 117 ? 16.854 5.686 -14.838 1.00 94.69 117 ASP A O 1
ATOM 931 N N . GLY A 1 118 ? 16.217 4.044 -13.436 1.00 92.94 118 GLY A N 1
ATOM 932 C CA . GLY A 1 118 ? 17.292 3.118 -13.802 1.00 92.94 118 GLY A CA 1
ATOM 933 C C . GLY A 1 118 ? 17.219 2.697 -15.273 1.00 92.94 118 GLY A C 1
ATOM 934 O O . GLY A 1 118 ? 18.219 2.743 -15.994 1.00 92.94 118 GLY A O 1
ATOM 935 N N . ILE A 1 119 ? 16.017 2.385 -15.775 1.00 92.69 119 ILE A N 1
ATOM 936 C CA . ILE A 1 119 ? 15.805 2.077 -17.198 1.00 92.69 119 ILE A CA 1
ATOM 937 C C . ILE A 1 119 ? 16.141 3.291 -18.079 1.00 92.69 119 ILE A C 1
ATOM 939 O O . ILE A 1 119 ? 16.812 3.137 -19.102 1.00 92.69 119 ILE A O 1
ATOM 943 N N . MET A 1 120 ? 15.705 4.499 -17.697 1.00 92.19 120 MET A N 1
ATOM 944 C CA . MET A 1 120 ? 16.021 5.734 -18.432 1.00 92.19 120 MET A CA 1
ATOM 945 C C . MET A 1 120 ? 17.527 6.018 -18.476 1.00 92.19 120 MET A C 1
ATOM 947 O O . MET A 1 120 ? 18.024 6.551 -19.469 1.00 92.19 120 MET A O 1
ATOM 951 N N . SER A 1 121 ? 18.248 5.626 -17.428 1.00 92.31 121 SER A N 1
ATOM 952 C CA . SER A 1 121 ? 19.700 5.788 -17.306 1.00 92.31 121 SER A CA 1
ATOM 953 C C . SER A 1 121 ? 20.493 4.660 -17.985 1.00 92.31 121 SER A C 1
ATOM 955 O O . SER A 1 121 ? 21.720 4.651 -17.925 1.00 92.31 121 SER A O 1
ATOM 957 N N . ASN A 1 122 ? 19.814 3.735 -18.679 1.00 88.38 122 ASN A N 1
ATOM 958 C CA . ASN A 1 122 ? 20.387 2.538 -19.307 1.00 88.38 122 ASN A CA 1
ATOM 959 C C . ASN A 1 122 ? 21.161 1.640 -18.327 1.00 88.38 122 ASN A C 1
ATOM 961 O O . ASN A 1 122 ? 22.145 0.997 -18.703 1.00 88.38 122 ASN A O 1
ATOM 965 N N . GLU A 1 123 ? 20.713 1.565 -17.075 1.00 89.50 123 GLU A N 1
ATOM 966 C CA . GLU A 1 123 ? 21.275 0.622 -16.118 1.00 89.50 123 GLU A CA 1
ATOM 967 C C . GLU A 1 123 ? 20.967 -0.812 -16.567 1.00 89.50 123 GLU A C 1
ATOM 969 O O . GLU A 1 123 ? 19.816 -1.196 -16.816 1.00 89.50 123 GLU A O 1
ATOM 974 N N . VAL A 1 124 ? 22.028 -1.617 -16.694 1.00 85.38 124 VAL A N 1
ATOM 975 C CA . VAL A 1 124 ? 21.934 -2.999 -17.189 1.00 85.38 124 VAL A CA 1
ATOM 976 C C . VAL A 1 124 ? 21.010 -3.824 -16.298 1.00 85.38 124 VAL A C 1
ATOM 978 O O . VAL A 1 124 ? 20.200 -4.595 -16.805 1.00 85.38 124 VAL A O 1
ATOM 981 N N . GLU A 1 125 ? 21.102 -3.626 -14.985 1.00 85.62 125 GLU A N 1
ATOM 982 C CA . GLU A 1 125 ? 20.305 -4.358 -14.006 1.00 85.62 125 GLU A CA 1
ATOM 983 C C . GLU A 1 125 ? 18.813 -4.021 -14.105 1.00 85.62 125 GLU A C 1
ATOM 985 O O . GLU A 1 125 ? 17.985 -4.922 -14.208 1.00 85.62 125 GLU A O 1
ATOM 990 N N . ALA A 1 126 ? 18.459 -2.737 -14.212 1.00 83.44 126 ALA A N 1
ATOM 991 C CA . ALA A 1 126 ? 17.076 -2.288 -14.384 1.00 83.44 126 ALA A CA 1
ATOM 992 C C . ALA A 1 126 ? 16.425 -2.844 -15.669 1.00 83.44 126 ALA A C 1
ATOM 994 O O . ALA A 1 126 ? 15.220 -3.090 -15.732 1.00 83.44 126 ALA A O 1
ATOM 995 N N . SER A 1 127 ? 17.237 -3.109 -16.697 1.00 82.56 127 SER A N 1
ATOM 996 C CA . SER A 1 127 ? 16.777 -3.674 -17.970 1.00 82.56 127 SER A CA 1
ATOM 997 C C . SER A 1 127 ? 16.494 -5.183 -17.912 1.00 82.56 127 SER A C 1
ATOM 999 O O . SER A 1 127 ? 15.857 -5.713 -18.823 1.00 82.56 127 SER A O 1
ATOM 1001 N N . ARG A 1 128 ? 16.940 -5.884 -16.858 1.00 81.75 128 ARG A N 1
ATOM 1002 C CA . ARG A 1 128 ? 16.756 -7.338 -16.680 1.00 81.75 128 ARG A CA 1
ATOM 1003 C C . ARG A 1 128 ? 15.396 -7.728 -16.090 1.00 81.75 128 ARG A C 1
ATOM 1005 O O . ARG A 1 128 ? 15.111 -8.922 -16.011 1.00 81.75 128 ARG A O 1
ATO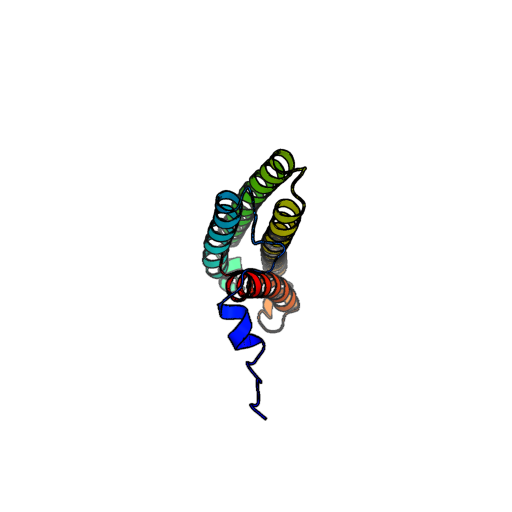M 1012 N N . LEU A 1 129 ? 14.553 -6.754 -15.724 1.00 71.25 129 LEU A N 1
ATOM 1013 C CA . LEU A 1 129 ? 13.183 -6.937 -15.216 1.00 71.25 129 LEU A CA 1
ATOM 1014 C C . LEU A 1 129 ? 13.064 -8.084 -14.195 1.00 71.25 129 LEU A C 1
ATOM 1016 O O . LEU A 1 129 ? 13.442 -7.894 -13.044 1.00 71.25 129 LEU A O 1
ATOM 1020 N N . PHE A 1 130 ? 12.552 -9.260 -14.591 1.00 65.25 130 PHE A N 1
ATOM 1021 C CA . PHE A 1 130 ? 12.302 -10.425 -13.719 1.00 65.25 130 PHE A CA 1
ATOM 1022 C C . PHE A 1 130 ? 13.537 -10.956 -12.990 1.00 65.25 130 PHE A C 1
ATOM 1024 O O . PHE A 1 130 ? 13.396 -11.635 -11.979 1.00 65.25 130 PHE A O 1
ATOM 1031 N N . HIS A 1 131 ? 14.732 -10.643 -13.485 1.00 66.19 131 HIS A N 1
ATOM 1032 C CA . HIS A 1 131 ? 15.991 -11.011 -12.841 1.00 66.19 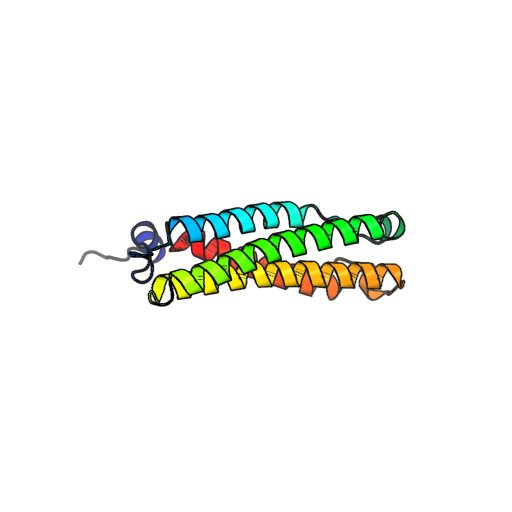131 HIS A CA 1
ATOM 1033 C C . HIS A 1 131 ? 16.659 -9.840 -12.121 1.00 66.19 131 HIS A C 1
ATOM 1035 O O . HIS A 1 131 ? 17.815 -9.969 -11.743 1.00 66.19 131 HIS A O 1
ATOM 1041 N N . SER A 1 132 ? 15.956 -8.713 -11.974 1.00 78.31 132 SER A N 1
ATOM 1042 C CA . SER A 1 132 ? 16.479 -7.518 -11.324 1.00 78.31 132 SER A CA 1
ATOM 1043 C C . SER A 1 132 ? 16.066 -7.435 -9.861 1.00 78.31 132 SER A 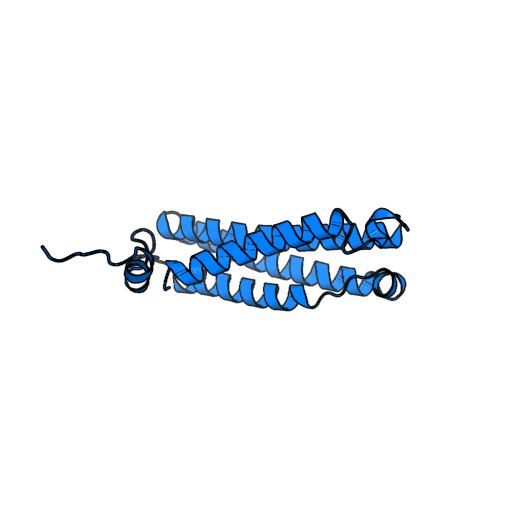C 1
ATOM 1045 O O . SER A 1 132 ? 14.912 -7.704 -9.506 1.00 78.31 132 SER A O 1
ATOM 1047 N N . ASP A 1 133 ? 16.983 -6.950 -9.030 1.00 84.69 133 ASP A N 1
ATOM 1048 C CA . ASP A 1 133 ? 16.688 -6.624 -7.633 1.00 84.69 133 ASP A CA 1
ATOM 1049 C C . ASP A 1 133 ? 15.547 -5.595 -7.504 1.00 84.69 133 ASP A C 1
ATOM 1051 O O . ASP A 1 133 ? 14.777 -5.638 -6.545 1.00 84.69 133 ASP A O 1
ATOM 1055 N N . TYR A 1 134 ? 15.356 -4.726 -8.506 1.00 86.94 134 TYR A N 1
ATOM 1056 C CA . TYR A 1 134 ? 14.246 -3.769 -8.551 1.00 86.94 134 TYR A CA 1
ATOM 1057 C C . TYR A 1 134 ? 12.883 -4.449 -8.414 1.00 86.94 134 TYR A C 1
ATOM 1059 O O . TYR A 1 134 ? 12.084 -4.057 -7.561 1.00 86.94 134 TYR A O 1
ATOM 1067 N N . LEU A 1 135 ? 12.606 -5.475 -9.229 1.00 87.25 135 LEU A N 1
ATOM 1068 C CA . LEU A 1 135 ? 11.322 -6.174 -9.152 1.00 87.25 135 LEU A CA 1
ATOM 1069 C C . LEU A 1 135 ? 11.180 -6.939 -7.836 1.00 87.25 135 LEU A C 1
ATOM 1071 O O . LEU A 1 135 ? 10.086 -6.949 -7.273 1.00 87.25 135 LEU A O 1
ATOM 1075 N N . THR A 1 136 ? 12.265 -7.503 -7.302 1.00 89.50 136 THR A N 1
ATOM 1076 C CA . THR A 1 136 ? 12.254 -8.153 -5.983 1.00 89.50 136 THR A CA 1
ATOM 1077 C C . THR A 1 136 ? 11.738 -7.203 -4.901 1.00 89.50 136 THR A C 1
ATOM 1079 O O . THR A 1 136 ? 10.811 -7.556 -4.169 1.00 89.50 136 THR A O 1
ATOM 1082 N N . TYR A 1 137 ? 12.263 -5.975 -4.826 1.00 90.88 137 TYR A N 1
ATOM 1083 C CA . TYR A 1 137 ? 11.814 -4.994 -3.832 1.00 90.88 137 TYR A CA 1
ATOM 10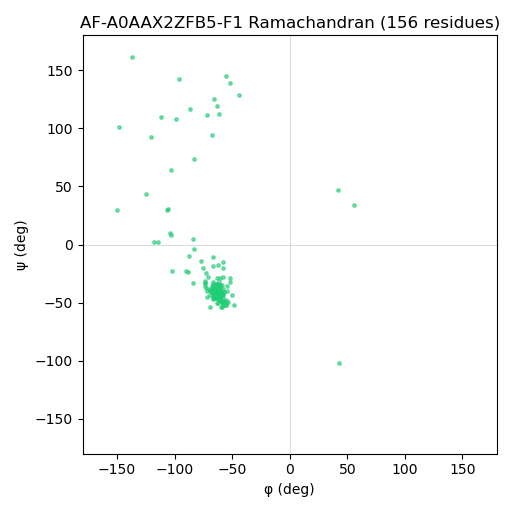84 C C . TYR A 1 137 ? 10.390 -4.488 -4.094 1.00 90.88 137 TYR A C 1
ATOM 1086 O O . TYR A 1 137 ? 9.605 -4.354 -3.153 1.00 90.88 137 TYR A O 1
ATOM 1094 N N . ILE A 1 138 ? 10.026 -4.247 -5.358 1.00 93.25 138 ILE A N 1
ATOM 1095 C CA . ILE A 1 138 ? 8.669 -3.825 -5.745 1.00 93.25 138 ILE A CA 1
ATOM 1096 C C . ILE A 1 138 ? 7.635 -4.859 -5.283 1.00 93.25 138 ILE A C 1
ATOM 1098 O O . ILE A 1 138 ? 6.656 -4.493 -4.621 1.00 93.25 138 ILE A O 1
ATOM 1102 N N . TYR A 1 139 ? 7.865 -6.139 -5.596 1.00 92.19 139 TYR A N 1
ATOM 1103 C CA . TYR A 1 139 ? 6.949 -7.225 -5.252 1.00 92.19 139 TYR A CA 1
ATOM 1104 C C . TYR A 1 139 ? 6.966 -7.574 -3.770 1.00 92.19 139 TYR A C 1
ATOM 1106 O O . TYR A 1 139 ? 5.922 -7.944 -3.241 1.00 92.19 139 TYR A O 1
ATOM 1114 N N . TYR A 1 140 ? 8.096 -7.420 -3.079 1.00 94.38 140 TYR A N 1
ATOM 1115 C CA . TYR A 1 140 ? 8.151 -7.606 -1.631 1.00 94.38 140 TYR A CA 1
ATOM 1116 C C . TYR A 1 140 ? 7.123 -6.719 -0.913 1.00 94.38 140 TYR A C 1
ATOM 1118 O O . TYR A 1 140 ? 6.299 -7.223 -0.151 1.00 94.38 140 TYR A O 1
ATOM 1126 N N . TYR A 1 141 ? 7.121 -5.414 -1.200 1.00 96.06 141 TYR A N 1
ATOM 1127 C CA . TYR A 1 141 ? 6.203 -4.482 -0.544 1.00 96.06 141 TYR A CA 1
ATOM 1128 C C . TYR A 1 141 ? 4.753 -4.616 -1.025 1.00 96.06 141 TYR A C 1
ATOM 1130 O O . TYR A 1 141 ? 3.833 -4.461 -0.224 1.00 96.06 141 TYR A O 1
ATOM 1138 N N . LEU A 1 142 ? 4.533 -4.950 -2.302 1.00 94.56 142 LEU A N 1
ATOM 1139 C CA . LEU A 1 142 ? 3.200 -5.314 -2.800 1.00 94.56 142 LEU A CA 1
ATOM 1140 C C . LEU A 1 142 ? 2.636 -6.512 -2.026 1.00 94.56 142 LEU A C 1
ATOM 1142 O O . LEU A 1 142 ? 1.554 -6.421 -1.453 1.00 94.56 142 LEU A O 1
ATOM 1146 N N . ASN A 1 143 ? 3.410 -7.594 -1.933 1.00 95.06 143 ASN A N 1
ATOM 1147 C CA . ASN A 1 143 ? 2.998 -8.813 -1.245 1.00 95.06 143 ASN A CA 1
ATOM 1148 C C . ASN A 1 143 ? 2.794 -8.591 0.255 1.00 95.06 143 ASN A C 1
ATOM 1150 O O . ASN A 1 143 ? 1.880 -9.174 0.826 1.00 95.06 143 ASN A O 1
ATOM 1154 N N . LEU A 1 144 ? 3.613 -7.754 0.897 1.00 96.25 144 LEU A N 1
ATOM 1155 C CA . LEU A 1 144 ? 3.447 -7.425 2.312 1.00 96.25 144 LEU A CA 1
ATOM 1156 C C . LEU A 1 144 ? 2.085 -6.7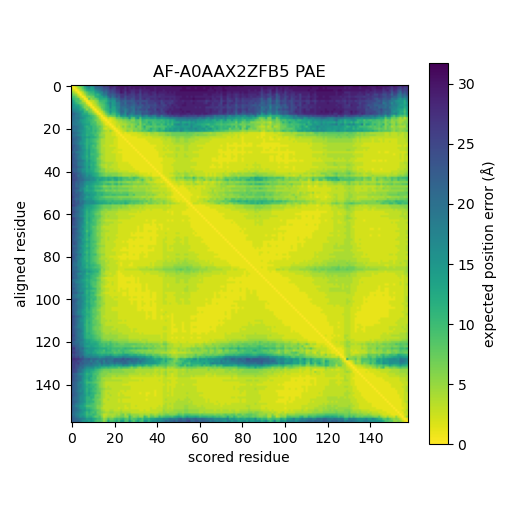68 2.584 1.00 96.25 144 LEU A C 1
ATOM 1158 O O . LEU A 1 144 ? 1.392 -7.161 3.522 1.00 96.25 144 LEU A O 1
ATOM 1162 N N . GLY A 1 145 ? 1.687 -5.800 1.752 1.00 96.56 145 GLY A N 1
ATOM 1163 C CA . GLY A 1 145 ? 0.366 -5.175 1.845 1.00 96.56 145 GLY A CA 1
ATOM 1164 C C . GLY A 1 145 ? -0.761 -6.174 1.574 1.00 96.56 145 GLY A C 1
ATOM 1165 O O . GLY A 1 145 ? -1.697 -6.268 2.366 1.00 96.56 145 GLY A O 1
ATOM 1166 N N . ASP A 1 146 ? -0.626 -6.977 0.515 1.00 95.50 146 ASP A N 1
ATOM 1167 C CA . ASP A 1 146 ? -1.634 -7.966 0.107 1.00 95.50 146 ASP A CA 1
ATOM 1168 C C . ASP A 1 146 ? -1.841 -9.055 1.178 1.00 95.50 146 ASP A C 1
ATOM 1170 O O . ASP A 1 146 ? -2.972 -9.434 1.477 1.00 95.50 146 ASP A O 1
ATOM 1174 N N . GLN A 1 147 ? -0.765 -9.521 1.819 1.00 95.31 147 GLN A N 1
ATOM 1175 C CA . GLN A 1 147 ? -0.836 -10.481 2.925 1.00 95.31 147 GLN A CA 1
ATOM 1176 C C . GLN A 1 147 ? -1.564 -9.908 4.141 1.00 95.31 147 GLN A C 1
ATOM 1178 O O . GLN A 1 147 ? -2.316 -10.626 4.801 1.00 95.31 147 GLN A O 1
ATOM 1183 N N . LEU A 1 148 ? -1.353 -8.626 4.445 1.00 94.50 148 LEU A N 1
ATOM 1184 C CA . LEU A 1 148 ? -2.003 -7.978 5.577 1.00 94.50 148 LEU A CA 1
ATOM 1185 C C . LEU A 1 148 ? -3.493 -7.716 5.305 1.00 94.50 148 LEU A C 1
ATOM 1187 O O . LEU A 1 148 ? -4.302 -7.924 6.208 1.00 94.50 148 LEU A O 1
ATOM 1191 N N . ILE A 1 149 ? -3.869 -7.355 4.069 1.00 93.31 149 ILE A N 1
ATOM 1192 C CA . ILE A 1 149 ? -5.280 -7.316 3.642 1.00 93.31 149 ILE A CA 1
ATOM 1193 C C . ILE A 1 149 ? -5.917 -8.695 3.810 1.00 93.31 149 ILE A C 1
ATOM 1195 O O . ILE A 1 149 ? -6.913 -8.815 4.518 1.00 93.31 149 ILE A O 1
ATOM 1199 N N . ALA A 1 150 ? -5.310 -9.740 3.241 1.00 91.44 150 ALA A N 1
ATOM 1200 C CA . ALA A 1 150 ? -5.846 -11.097 3.319 1.00 91.44 150 ALA A CA 1
ATOM 1201 C C . ALA A 1 150 ? -6.005 -11.570 4.773 1.00 91.44 150 ALA A C 1
ATOM 1203 O O . ALA A 1 150 ? -6.994 -12.216 5.120 1.00 91.44 150 ALA A O 1
ATOM 1204 N N . TYR A 1 151 ? -5.056 -11.220 5.645 1.00 89.62 151 TYR A N 1
ATOM 1205 C CA . TYR A 1 151 ? -5.152 -11.478 7.078 1.00 89.62 151 TYR A CA 1
ATOM 1206 C C . TYR A 1 151 ? -6.360 -10.768 7.716 1.00 89.62 151 TYR A C 1
ATOM 1208 O O . TYR A 1 151 ? -7.122 -11.410 8.438 1.00 89.62 151 TYR A O 1
ATOM 1216 N N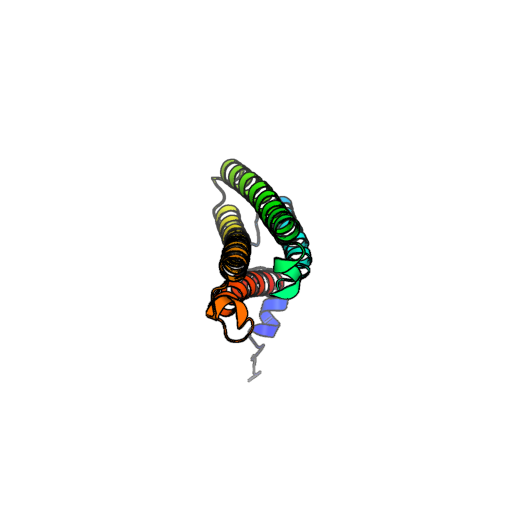 . ILE A 1 152 ? -6.575 -9.478 7.439 1.00 88.94 152 ILE A N 1
ATOM 1217 C CA . ILE A 1 152 ? -7.732 -8.734 7.963 1.00 88.94 152 ILE A CA 1
ATOM 1218 C C . ILE A 1 152 ? -9.040 -9.342 7.446 1.00 88.94 152 ILE A C 1
ATOM 1220 O O . ILE A 1 152 ? -9.916 -9.661 8.246 1.00 88.94 152 ILE A O 1
ATOM 1224 N N . GLU A 1 153 ? -9.162 -9.566 6.139 1.00 86.06 153 GLU A N 1
ATOM 1225 C CA . GLU A 1 153 ? -10.370 -10.128 5.521 1.00 86.06 153 GLU A CA 1
ATOM 1226 C C . GLU A 1 153 ? -10.705 -11.517 6.075 1.00 86.06 153 GLU A C 1
ATOM 1228 O O . GLU A 1 153 ? -11.861 -11.809 6.376 1.00 86.06 153 GLU A O 1
ATOM 1233 N N . THR A 1 154 ? -9.687 -12.359 6.275 1.00 82.88 154 THR A N 1
ATOM 1234 C CA . THR A 1 154 ? -9.872 -13.729 6.772 1.00 82.88 154 THR A CA 1
ATOM 1235 C C . THR A 1 154 ? -10.252 -13.757 8.247 1.00 82.88 154 THR A C 1
ATOM 1237 O O . THR A 1 154 ? -11.123 -14.525 8.652 1.00 82.88 154 THR A O 1
ATOM 1240 N N . PHE A 1 155 ? -9.567 -12.970 9.080 1.00 79.06 155 PHE A N 1
ATOM 1241 C CA . PHE A 1 155 ? -9.655 -13.140 10.528 1.00 79.06 155 PHE A CA 1
ATOM 1242 C C . PHE A 1 155 ? -10.547 -12.125 11.213 1.00 79.06 155 PHE A C 1
ATOM 1244 O O . PHE A 1 155 ? -10.957 -12.384 12.342 1.00 79.06 155 PHE A O 1
ATOM 1251 N N . TYR A 1 156 ? -10.797 -10.959 10.616 1.00 77.56 156 TYR A N 1
ATOM 1252 C CA . TYR A 1 156 ? -11.480 -9.892 11.341 1.00 77.56 156 TYR A CA 1
ATOM 1253 C C . TYR A 1 156 ? -12.991 -9.987 11.153 1.00 77.56 156 TYR A C 1
ATOM 1255 O O . TYR A 1 156 ? -13.701 -9.565 12.058 1.00 77.56 156 TYR 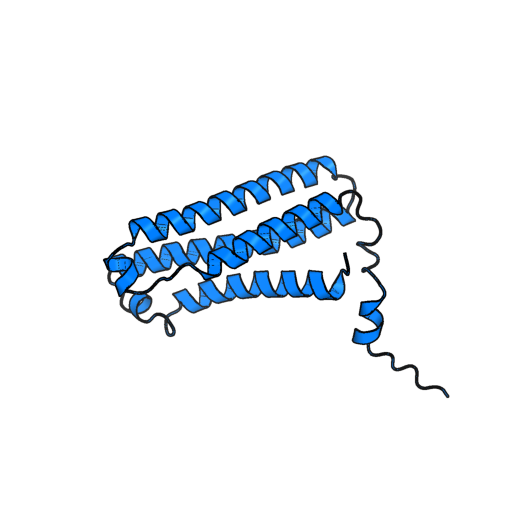A O 1
ATOM 1263 N N . ASN A 1 157 ? -13.471 -10.629 10.076 1.00 69.06 157 ASN A N 1
ATOM 1264 C CA . ASN A 1 157 ? -14.897 -10.821 9.774 1.00 69.06 157 ASN A CA 1
ATOM 1265 C C . ASN A 1 157 ? -15.714 -9.539 10.063 1.00 69.06 157 ASN A C 1
ATOM 1267 O O . ASN A 1 157 ? -16.705 -9.564 10.801 1.00 69.06 157 ASN A O 1
ATOM 1271 N N . LEU A 1 158 ? -15.185 -8.399 9.591 1.00 64.88 158 LEU A N 1
ATOM 1272 C CA . LEU A 1 158 ? -15.684 -7.045 9.847 1.00 64.88 158 LEU A CA 1
ATOM 1273 C C . LEU A 1 158 ? -16.599 -6.567 8.728 1.00 64.88 158 LEU A C 1
ATOM 1275 O O . LEU A 1 158 ? -16.267 -6.786 7.548 1.00 64.88 158 LEU A O 1
#

Organism: NCBI:txid2813371

Secondary structure (DSSP, 8-state):
-------HHHHHTT---GGGTT-TTHHHHHHHHHHHHHHHHHHTT----HHHHHHHHHHHHHHHHHHHHHHHHHHHHHHHHHHHTTT-HHHHHHHHHHHHHHHHHHHHHHHHHHHHHHHHTT-TTGGGGGGSHHHHHHHHHHHHHHHHHHHHHHHH--

Foldseek 3Di:
DDDPCPDPLNVLVPDQPPLQPDQPCVVLLVVLLVLLVVLLVVVVVQDDALVCLVVPVVVSLVSLVVSLVSLVVSVVSLVVVCVVPVVRPSNVVSSVLSVLLSVLQNQLSVLVNVLSVCSVVVPVQSNVQVNHVSVVSSVVSSVSSVVSSVVCVSRRVD

Solvent-accessible surface area (backbone atoms only — not comparable to full-atom values): 8818 Å² total; per-residue (Å²): 137,81,85,84,73,73,49,72,73,71,56,40,80,78,45,47,46,80,70,60,69,76,42,86,55,48,70,60,54,52,47,53,52,52,52,51,52,54,52,53,62,56,58,73,67,69,77,86,45,68,66,50,41,76,77,40,42,72,60,53,52,51,54,47,50,48,53,45,49,54,52,51,51,53,52,53,51,50,56,50,47,45,64,75,42,69,88,34,68,48,45,44,53,52,50,50,54,54,48,52,32,52,51,22,45,45,49,18,47,51,42,48,51,52,39,52,52,31,38,75,69,65,36,70,56,51,62,48,44,94,80,17,71,57,50,54,54,26,49,49,26,42,50,54,21,51,53,52,49,51,49,46,64,64,47,38,75,123

Nearest PDB structures (foldseek):
  7td1-assembly1_R  TM=5.555E-01  e=6.164E+00  Homo sapiens
  8dt0-assembly2_B  TM=4.238E-01  e=5.075E+00  synthetic construct

Mean predicted aligned error: 6.72 Å

Radius of gyration: 19.47 Å; Cα contacts (8 Å, |Δi|>4): 138; chains: 1; bounding box: 39×52×50 Å

Sequence (158 aa):
MTNNYTSFAAQSELSVPPMYKNLKGKDELMGFLSEIGTIRINISTITITPATVKESSSKIKREINFYISELSSVENSIKMFEKKYNNSQPDLLFSQQISIILNSYKMSLNQQLVLVDGIMSNEVEASRLFHSDYLTYIYYYLNLGDQLIAYIETFYNL

pLDDT: mean 87.6, std 14.79, range [36.25, 98.56]